Protein 4QRL (pdb70)

Foldseek 3Di:
DLQAAKKAQQWKQALVGDIDGDGFWMWHADPFKIKIWGQDPVRDIDMWIWGWDDDPQKIKTATDVVSCPDPCNVVPPVDVNRIDIWGFPDTDNFWTWTDDPRMIGTIGHD

CATH classification: 2.40.128.280

Structure (mmCIF, N/CA/C/O backbone):
data_4QRL
#
_entry.id   4QRL
#
_cell.length_a   48.851
_cell.length_b   48.851
_cell.length_c   78.451
_cell.angle_alpha   90.000
_cell.angle_beta   90.000
_cell.angle_gamma   120.000
#
_symmetry.space_group_name_H-M   'P 32 2 1'
#
loop_
_entity.id
_entity.type
_entity.pdbx_description
1 polymer 'Hypothetical protein'
2 non-polymer 1,2-ETHANEDIOL
3 water water
#
loop_
_atom_site.group_PDB
_atom_site.id
_atom_site.type_symbol
_atom_site.label_atom_id
_atom_site.label_alt_id
_atom_site.label_comp_id
_atom_site.label_asym_id
_atom_site.label_entity_id
_atom_site.label_seq_id
_atom_site.pdbx_PDB_ins_code
_atom_site.Cartn_x
_atom_site.Cartn_y
_atom_site.Cartn_z
_atom_site.occupancy
_atom_site.B_iso_or_equiv
_atom_site.auth_seq_id
_atom_site.auth_comp_id
_atom_site.auth_asym_id
_atom_site.auth_atom_id
_atom_site.pdbx_PDB_model_num
ATOM 1 N N . GLY A 1 7 ? 24.425 37.232 10.716 1.00 49.61 26 GLY A N 1
ATOM 2 C CA . GLY A 1 7 ? 25.040 36.182 11.530 1.00 47.42 26 GLY A CA 1
ATOM 3 C C . GLY A 1 7 ? 24.634 34.772 11.131 1.00 42.56 26 GLY A C 1
ATOM 4 O O . GLY A 1 7 ? 24.423 34.493 9.941 1.00 42.45 26 GLY A O 1
ATOM 5 N N . ASP A 1 8 ? 24.566 33.857 12.116 1.00 32.32 27 ASP A N 1
ATOM 6 C CA . ASP A 1 8 ? 24.200 32.446 11.853 1.00 28.50 27 ASP A CA 1
ATOM 7 C C . ASP A 1 8 ? 22.721 32.262 11.516 1.00 28.11 27 ASP A C 1
ATOM 8 O O . ASP A 1 8 ? 22.384 31.315 10.811 1.00 26.75 27 ASP A O 1
ATOM 13 N N . LEU A 1 9 ? 21.849 33.070 12.105 1.00 24.77 28 LEU A N 1
ATOM 14 C CA . LEU A 1 9 ? 20.405 32.918 11.945 1.00 24.87 28 LEU A CA 1
ATOM 15 C C . LEU A 1 9 ? 19.939 33.234 10.525 1.00 27.68 28 LEU A C 1
ATOM 16 O O . LEU A 1 9 ? 18.986 32.610 10.056 1.00 25.59 28 LEU A O 1
ATOM 21 N N . ALA A 1 10 ? 20.600 34.199 9.856 1.00 25.85 29 ALA A N 1
ATOM 22 C CA . ALA A 1 10 ? 20.244 34.663 8.518 1.00 26.63 29 ALA A CA 1
ATOM 23 C C . ALA A 1 10 ? 20.217 33.553 7.477 1.00 28.97 29 ALA A C 1
ATOM 24 O O . ALA A 1 10 ? 21.145 32.750 7.388 1.00 27.77 29 ALA A O 1
ATOM 26 N N . GLY A 1 11 ? 19.148 33.535 6.693 1.00 25.38 30 GLY A N 1
ATOM 27 C CA . GLY A 1 11 ? 18.959 32.564 5.619 1.00 24.72 30 GLY A CA 1
ATOM 28 C C . GLY A 1 11 ? 17.788 31.626 5.796 1.00 25.33 30 GLY A C 1
ATOM 29 O O . GLY A 1 11 ? 16.902 31.859 6.622 1.00 22.62 30 GLY A O 1
ATOM 30 N N . LYS A 1 12 ? 17.836 30.492 5.060 1.00 23.34 31 LYS A N 1
ATOM 31 C CA . LYS A 1 12 ? 16.764 29.515 5.006 1.00 21.53 31 LYS A CA 1
ATOM 32 C C . LYS A 1 12 ? 17.137 28.280 5.779 1.00 23.68 31 LYS A C 1
ATOM 33 O O . LYS A 1 12 ? 18.289 27.841 5.748 1.00 23.28 31 LYS A O 1
ATOM 39 N N . TRP A 1 13 ? 16.144 27.725 6.437 1.00 20.73 32 TRP A N 1
ATOM 40 C CA . TRP A 1 13 ? 16.280 26.602 7.331 1.00 20.51 32 TRP A CA 1
ATOM 41 C C . TRP A 1 13 ? 15.239 25.548 7.068 1.00 23.07 32 TRP A C 1
ATOM 42 O O . TRP A 1 13 ? 14.037 25.858 7.056 1.00 23.34 32 TRP A O 1
ATOM 53 N N . GLN A 1 14 ? 15.681 24.311 6.874 1.00 19.34 33 GLN A N 1
ATOM 54 C CA . GLN A 1 14 ? 14.720 23.212 6.694 1.00 19.31 33 GLN A CA 1
ATOM 55 C C . GLN A 1 14 ? 14.354 22.664 8.050 1.00 23.34 33 GLN A C 1
ATOM 56 O O . GLN A 1 14 ? 15.242 22.238 8.776 1.00 22.64 33 GLN A O 1
ATOM 62 N N . LEU A 1 15 ? 13.049 22.639 8.380 1.00 19.44 34 LEU A N 1
ATOM 63 C CA A LEU A 1 15 ? 12.605 22.048 9.647 0.50 18.94 34 LEU A CA 1
ATOM 64 C CA B LEU A 1 15 ? 12.583 22.051 9.631 0.50 20.11 34 LEU A CA 1
ATOM 65 C C . LEU A 1 15 ? 12.599 20.535 9.418 1.00 24.64 34 LEU A C 1
ATOM 66 O O . LEU A 1 15 ? 11.797 20.015 8.638 1.00 26.20 34 LEU A O 1
ATOM 75 N N . ARG A 1 16 ? 13.566 19.860 10.012 1.00 21.82 35 ARG A N 1
ATOM 76 C CA . ARG A 1 16 ? 13.776 18.423 9.832 1.00 22.54 35 ARG A CA 1
ATOM 77 C C . ARG A 1 16 ? 12.936 17.559 10.717 1.00 26.19 35 ARG A C 1
ATOM 78 O O . ARG A 1 16 ? 12.627 16.412 10.356 1.00 26.79 35 ARG A O 1
ATOM 86 N N . GLN A 1 17 ? 12.738 18.008 11.954 1.00 23.56 36 GLN A N 1
ATOM 87 C CA . GLN A 1 17 ? 12.082 17.154 12.925 1.00 23.51 36 GLN A CA 1
ATOM 88 C C . GLN A 1 17 ? 11.425 17.937 14.044 1.00 25.98 36 GLN A C 1
ATOM 89 O O . GLN A 1 17 ? 11.880 19.023 14.385 1.00 23.35 36 GLN A O 1
ATOM 95 N N . TYR A 1 18 ? 10.344 17.372 14.611 1.00 23.89 37 TYR A N 1
ATOM 96 C CA . TYR A 1 18 ? 9.749 17.873 15.837 1.00 24.10 37 TYR A CA 1
ATOM 97 C C . TYR A 1 18 ? 10.054 16.889 16.923 1.00 27.05 37 TYR A C 1
ATOM 98 O O . TYR A 1 18 ? 9.914 15.683 16.709 1.00 28.16 37 TYR A O 1
ATOM 107 N N . GLN A 1 19 ? 10.422 17.373 18.114 1.00 23.85 38 GLN A N 1
ATOM 108 C CA . GLN A 1 19 ? 10.602 16.473 19.251 1.00 24.15 38 GLN A CA 1
ATOM 109 C C . GLN A 1 19 ? 9.576 16.903 20.254 1.00 27.83 38 GLN A C 1
ATOM 110 O O . GLN A 1 19 ? 9.709 17.947 20.879 1.00 26.09 38 GLN A O 1
ATOM 116 N N . TYR A 1 20 ? 8.505 16.138 20.347 1.00 25.56 39 TYR A N 1
ATOM 117 C CA . TYR A 1 20 ? 7.410 16.524 21.180 1.00 26.38 39 TYR A CA 1
ATOM 118 C C . TYR A 1 20 ? 7.679 16.324 22.655 1.00 32.76 39 TYR A C 1
ATOM 119 O O . TYR A 1 20 ? 8.430 15.425 23.059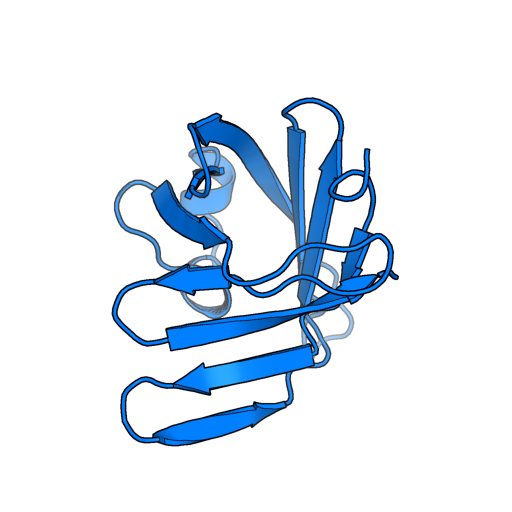 1.00 33.63 39 TYR A O 1
ATOM 128 N N . ALA A 1 21 ? 7.045 17.177 23.465 1.00 32.19 40 ALA A N 1
ATOM 129 C CA . ALA A 1 21 ? 7.181 17.169 24.915 1.00 34.67 40 ALA A CA 1
ATOM 130 C C . ALA A 1 21 ? 6.865 15.806 25.522 1.00 41.99 40 ALA A C 1
ATOM 131 O O . ALA A 1 21 ? 7.533 15.411 26.478 1.00 44.83 40 ALA A O 1
ATOM 133 N N . ASP A 1 22 ? 5.920 15.042 24.928 1.00 38.11 41 ASP A N 1
ATOM 134 C CA . ASP A 1 22 ? 5.553 13.710 25.432 1.00 38.43 41 ASP A CA 1
ATOM 135 C C . ASP A 1 22 ? 6.559 12.616 25.045 1.00 41.62 41 ASP A C 1
ATOM 136 O O . ASP A 1 22 ? 6.298 11.461 25.347 1.00 42.19 41 ASP A O 1
ATOM 141 N N . GLY A 1 23 ? 7.655 12.969 24.346 1.00 38.84 42 GLY A N 1
ATOM 142 C CA . GLY A 1 23 ? 8.700 12.020 23.957 1.00 38.01 42 GLY A CA 1
ATOM 143 C C . GLY A 1 23 ? 8.693 11.578 22.505 1.00 40.26 42 GLY A C 1
ATOM 144 O O . GLY A 1 23 ? 9.690 11.036 22.011 1.00 39.67 42 GLY A O 1
ATOM 145 N N . THR A 1 24 ? 7.585 11.834 21.795 1.00 34.18 43 THR A N 1
ATOM 146 C CA . THR A 1 24 ? 7.451 11.466 20.388 1.00 32.51 43 THR A CA 1
ATOM 147 C C . THR A 1 24 ? 8.340 12.353 19.513 1.00 35.39 43 THR A C 1
ATOM 148 O O . THR A 1 24 ? 8.476 13.547 19.777 1.00 34.13 43 THR A O 1
ATOM 152 N N . SER A 1 25 ? 8.932 11.766 18.461 1.00 32.15 44 SER A N 1
ATOM 153 C CA . SER A 1 25 ? 9.693 12.509 17.466 1.00 30.60 44 SER A CA 1
ATOM 154 C C . SER A 1 25 ? 9.110 12.216 16.085 1.00 32.11 44 SER A C 1
ATOM 155 O O . SER A 1 25 ? 8.681 11.095 15.823 1.00 31.71 44 SER A O 1
ATOM 158 N N . GLU A 1 26 ? 9.040 13.226 15.225 1.00 26.92 45 GLU A N 1
ATOM 159 C CA . GLU A 1 26 ? 8.538 13.030 13.874 1.00 25.74 45 GLU A CA 1
ATOM 160 C C . GLU A 1 26 ? 9.315 13.839 12.888 1.00 28.17 45 GLU A C 1
ATOM 161 O O . GLU A 1 26 ? 9.553 15.025 13.117 1.00 27.05 45 GLU A O 1
ATOM 167 N N . LYS A 1 27 ? 9.730 13.187 11.788 1.00 27.10 46 LYS A N 1
ATOM 168 C CA . LYS A 1 27 ? 10.443 13.832 10.695 1.00 26.71 46 LYS A CA 1
ATOM 169 C C . LYS A 1 27 ? 9.459 14.682 9.890 1.00 29.31 46 LYS A C 1
ATOM 170 O O . LYS A 1 27 ? 8.295 14.333 9.763 1.00 30.14 46 LYS A O 1
ATOM 176 N N . VAL A 1 28 ? 9.924 15.852 9.460 1.00 26.63 47 VAL A N 1
ATOM 177 C CA . VAL A 1 28 ? 9.199 16.878 8.707 1.00 26.19 47 VAL A CA 1
ATOM 178 C C . VAL A 1 28 ? 9.982 17.114 7.435 1.00 33.26 47 VAL 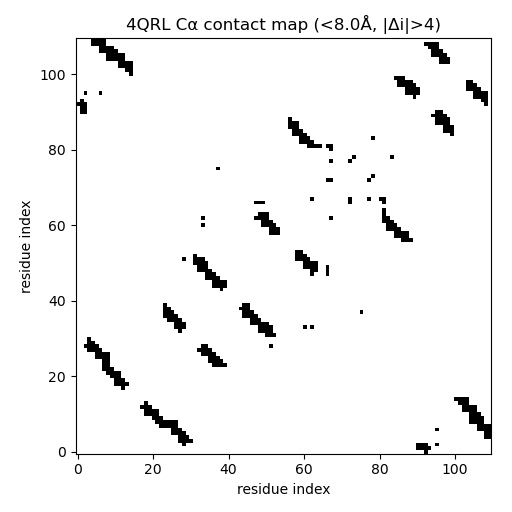A C 1
ATOM 179 O O . VAL A 1 28 ? 11.212 17.305 7.498 1.00 33.44 47 VAL A O 1
ATOM 183 N N . ASP A 1 29 ? 9.328 17.131 6.291 1.00 31.87 48 ASP A N 1
ATOM 184 C CA . ASP A 1 29 ? 10.179 17.406 5.118 1.00 35.17 48 ASP A CA 1
ATOM 185 C C . ASP A 1 29 ? 9.611 18.490 4.222 1.00 41.51 48 ASP A C 1
ATOM 186 O O . ASP A 1 29 ? 10.078 18.678 3.097 1.00 46.02 48 ASP A O 1
ATOM 191 N N . SER A 1 30 ? 8.634 19.214 4.717 1.00 33.53 49 SER A N 1
ATOM 192 C CA . SER A 1 30 ? 7.892 20.153 3.904 1.00 32.12 49 SER A CA 1
ATOM 193 C C . SER A 1 30 ? 7.895 21.583 4.418 1.00 30.64 49 SER A C 1
ATOM 194 O O . SER A 1 30 ? 7.167 22.391 3.865 1.00 29.47 49 SER A O 1
ATOM 197 N N . VAL A 1 31 ? 8.641 21.903 5.488 1.00 23.49 50 VAL A N 1
ATOM 198 C CA . VAL A 1 31 ? 8.567 23.244 6.084 1.00 20.76 50 VAL A CA 1
ATOM 199 C C . VAL A 1 31 ? 9.941 23.881 6.096 1.00 24.24 50 VAL A C 1
ATOM 200 O O . VAL A 1 31 ? 10.920 23.238 6.489 1.00 24.03 50 VAL A O 1
ATOM 204 N N . PHE A 1 32 ? 9.993 25.147 5.671 1.00 20.09 51 PHE A N 1
ATOM 205 C CA . PHE A 1 32 ? 11.247 25.905 5.553 1.00 19.40 51 PHE A CA 1
ATOM 206 C C . PHE A 1 32 ? 11.052 27.267 6.157 1.00 23.81 51 PHE A C 1
ATOM 207 O O . PHE A 1 32 ? 10.096 27.962 5.775 1.00 23.78 51 PHE A O 1
ATOM 215 N N . TYR A 1 33 ? 11.898 27.641 7.142 1.00 20.66 52 TYR A N 1
ATOM 216 C CA . TYR A 1 33 ? 11.797 28.980 7.773 1.00 19.37 52 TYR A CA 1
ATOM 217 C C . TYR A 1 33 ? 12.879 29.862 7.210 1.00 24.14 52 TYR A C 1
ATOM 218 O O . TYR A 1 33 ? 13.984 29.398 6.964 1.00 25.45 52 TYR A O 1
ATOM 227 N N . ASN A 1 34 ? 12.592 31.149 7.046 1.00 20.06 53 ASN A N 1
ATOM 228 C CA . ASN A 1 34 ? 13.572 32.063 6.501 1.00 20.42 53 ASN A CA 1
ATOM 229 C C . ASN A 1 34 ? 13.618 33.306 7.366 1.00 23.82 53 ASN A C 1
ATOM 230 O O . ASN A 1 34 ? 12.563 33.833 7.775 1.00 23.37 53 ASN A O 1
ATOM 235 N N . PHE A 1 35 ? 14.836 33.715 7.722 1.00 21.87 54 PHE A N 1
ATOM 236 C CA . PHE A 1 35 ? 15.090 34.884 8.564 1.00 22.19 54 PHE A CA 1
ATOM 237 C C . PHE A 1 35 ? 15.938 35.879 7.789 1.00 25.35 54 PHE A C 1
ATOM 238 O O . PHE A 1 35 ? 17.060 35.550 7.393 1.00 24.86 54 PHE A O 1
ATOM 246 N N . GLN A 1 36 ? 15.429 37.105 7.578 1.00 25.02 55 GLN A N 1
ATOM 247 C CA . GLN A 1 36 ? 16.255 38.089 6.881 1.00 26.03 55 GLN A CA 1
ATOM 248 C C . GLN A 1 36 ? 16.067 39.482 7.482 1.00 28.79 55 GLN A C 1
ATOM 249 O O . GLN A 1 36 ? 15.085 40.147 7.159 1.00 26.93 55 GLN A O 1
ATOM 255 N N . LYS A 1 37 ? 16.999 39.890 8.369 1.00 26.22 56 LYS A N 1
ATOM 256 C CA . LYS A 1 37 ? 17.052 41.204 9.045 1.00 26.64 56 LYS A CA 1
ATOM 257 C C . LYS A 1 37 ? 15.658 41.625 9.563 1.00 30.44 56 LYS A C 1
ATOM 258 O O . LYS A 1 37 ? 15.147 42.689 9.186 1.00 28.94 56 LYS A O 1
ATOM 264 N N . GLY A 1 38 ? 15.057 40.771 10.395 1.00 26.06 57 GLY A N 1
ATOM 265 C CA . GLY A 1 38 ? 13.740 41.035 10.975 1.00 25.18 57 GLY A CA 1
ATOM 266 C C . GLY A 1 38 ? 12.575 40.437 10.224 1.00 26.71 57 GLY A C 1
ATOM 267 O O . GLY A 1 38 ? 11.536 40.175 10.828 1.00 24.56 57 GLY A O 1
ATOM 268 N N . SER A 1 39 ? 12.709 40.223 8.905 1.00 24.48 58 SER A N 1
ATOM 269 C CA . SER A 1 39 ? 11.650 39.597 8.111 1.00 23.51 58 SER A CA 1
ATOM 270 C C . SER A 1 39 ? 11.649 38.076 8.256 1.00 26.98 58 SER A C 1
ATOM 271 O O . SER A 1 39 ? 12.690 37.426 8.152 1.00 25.91 58 SER A O 1
ATOM 274 N N . PHE A 1 40 ? 10.479 37.524 8.528 1.00 22.64 59 PHE A N 1
ATOM 275 C CA . PHE A 1 40 ? 10.279 36.100 8.651 1.00 22.54 59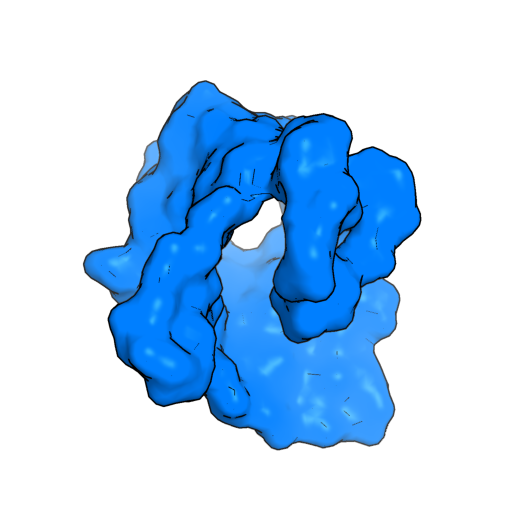 PHE A CA 1
ATOM 276 C C . PHE A 1 40 ? 9.352 35.624 7.561 1.00 26.29 59 PHE A C 1
ATOM 277 O O . PHE A 1 40 ? 8.357 36.287 7.234 1.00 25.56 59 PHE A O 1
ATOM 285 N N . SER A 1 41 ? 9.643 34.450 7.041 1.00 24.46 60 SER A N 1
ATOM 286 C CA . SER A 1 41 ? 8.766 33.804 6.106 1.00 24.55 60 SER A CA 1
ATOM 287 C C . SER A 1 41 ? 8.938 32.301 6.260 1.00 26.51 60 SER A C 1
ATOM 288 O O . SER A 1 41 ? 9.994 31.835 6.686 1.00 25.55 60 SER A O 1
ATOM 291 N N . ALA A 1 42 ? 7.859 31.562 6.018 1.00 22.89 61 ALA A N 1
ATOM 292 C CA . ALA A 1 42 ? 7.876 30.088 6.069 1.00 21.36 61 ALA A CA 1
ATOM 293 C C . ALA A 1 42 ? 7.227 29.547 4.819 1.00 26.22 61 ALA A C 1
ATOM 294 O O . ALA A 1 42 ? 6.111 29.943 4.478 1.00 26.82 61 ALA A O 1
ATOM 296 N N . ILE A 1 43 ? 7.960 28.711 4.093 1.00 23.12 62 ILE A N 1
ATOM 297 C CA . ILE A 1 43 ? 7.460 28.058 2.896 1.00 23.60 62 ILE A CA 1
ATOM 298 C C . ILE A 1 43 ? 7.027 26.673 3.326 1.00 26.42 62 ILE A C 1
ATOM 299 O O . ILE A 1 43 ? 7.810 25.940 3.925 1.00 24.08 62 ILE A O 1
ATOM 304 N N . CYS A 1 44 ? 5.786 26.326 3.012 1.00 25.04 63 CYS A N 1
ATOM 305 C CA . CYS A 1 44 ? 5.229 25.026 3.312 1.00 25.96 63 CYS A CA 1
ATOM 306 C C . CYS A 1 44 ? 4.797 24.350 2.019 1.00 28.92 63 CYS A C 1
ATOM 307 O O . CYS A 1 44 ? 4.003 24.908 1.258 1.00 28.30 63 CYS A O 1
ATOM 310 N N . LEU A 1 45 ? 5.344 23.155 1.775 1.00 27.19 64 LEU A N 1
ATOM 311 C CA . LEU A 1 45 ? 5.088 22.359 0.580 1.00 28.93 64 LEU A CA 1
ATOM 312 C C . LEU A 1 45 ? 3.897 21.457 0.822 1.00 37.40 64 LEU A C 1
ATOM 313 O O . LEU A 1 45 ? 3.937 20.570 1.678 1.00 35.77 64 LEU A O 1
ATOM 318 N N . LEU A 1 46 ? 2.811 21.719 0.088 1.00 35.99 65 LEU A N 1
ATOM 319 C CA . LEU A 1 46 ? 1.582 20.959 0.240 1.00 37.15 65 LEU A CA 1
ATOM 320 C C . LEU A 1 46 ? 1.683 19.613 -0.487 1.00 40.57 65 LEU A C 1
ATOM 321 O O . LEU A 1 46 ? 2.402 19.472 -1.488 1.00 36.60 65 LEU A O 1
ATOM 326 N N . LYS A 1 47 ? 0.890 18.628 -0.026 1.00 41.80 66 LYS A N 1
ATOM 327 C CA . LYS A 1 47 ? 0.831 17.307 -0.672 1.00 42.92 66 LYS A CA 1
ATOM 328 C C . LYS A 1 47 ? 0.484 17.463 -2.159 1.00 48.43 66 LYS A C 1
ATOM 329 O O . LYS A 1 47 ? 1.052 16.755 -2.998 1.00 48.75 66 LYS A O 1
ATOM 335 N N . ASP A 1 48 ? -0.376 18.469 -2.487 1.00 46.82 67 ASP A N 1
ATOM 336 C CA . ASP A 1 48 ? -0.861 18.728 -3.846 1.00 48.66 67 ASP A CA 1
ATOM 337 C C . ASP A 1 48 ? 0.183 19.379 -4.786 1.00 53.57 67 ASP A C 1
ATOM 338 O O . ASP A 1 48 ? -0.179 19.777 -5.897 1.00 54.61 67 ASP A O 1
ATOM 343 N N . GLY A 1 49 ? 1.451 19.445 -4.367 1.00 48.70 68 GLY A N 1
ATOM 344 C CA . GLY A 1 49 ? 2.519 20.039 -5.173 1.00 47.77 68 GLY A CA 1
ATOM 345 C C . GLY A 1 49 ? 2.583 21.556 -5.084 1.00 48.41 68 GLY A C 1
ATOM 346 O O . GLY A 1 49 ? 3.496 22.174 -5.636 1.00 48.38 68 GLY A O 1
ATOM 347 N N . GLY A 1 50 ? 1.647 22.140 -4.339 1.00 42.59 69 GLY A N 1
ATOM 348 C CA . GLY A 1 50 ? 1.554 23.572 -4.104 1.00 40.91 69 GLY A CA 1
ATOM 349 C C . GLY A 1 50 ? 2.547 24.104 -3.087 1.00 40.42 69 GLY A C 1
ATOM 350 O O . GLY A 1 50 ? 3.107 23.364 -2.267 1.00 38.59 69 GLY A O 1
ATOM 351 N N . LEU A 1 51 ? 2.757 25.408 -3.138 1.00 35.87 70 LEU A N 1
ATOM 352 C CA . LEU A 1 51 ? 3.667 26.113 -2.251 1.00 34.48 70 LEU A CA 1
ATOM 353 C C . LEU A 1 51 ? 2.900 27.232 -1.548 1.00 36.85 70 LEU A C 1
ATOM 354 O O . LEU A 1 51 ? 2.469 28.192 -2.204 1.00 37.16 70 LEU A O 1
ATOM 359 N N . THR A 1 52 ? 2.746 27.112 -0.213 1.00 28.53 71 THR A N 1
ATOM 360 C CA A THR A 1 52 ? 2.068 28.112 0.608 0.50 27.78 71 THR A CA 1
ATOM 361 C CA B THR A 1 52 ? 2.063 28.142 0.546 0.50 27.56 71 THR A CA 1
ATOM 362 C C . THR A 1 52 ? 3.134 28.852 1.413 1.00 29.60 71 THR A C 1
ATOM 363 O O . THR A 1 52 ? 4.021 28.211 1.988 1.00 29.04 71 THR A O 1
ATOM 370 N N . THR A 1 53 ? 3.089 30.186 1.423 1.00 24.12 72 THR A N 1
ATOM 371 C CA . THR A 1 53 ? 4.072 30.958 2.182 1.00 23.61 72 THR A CA 1
ATOM 372 C C . THR A 1 53 ? 3.354 31.799 3.225 1.00 27.69 72 THR A C 1
ATOM 373 O O . THR A 1 53 ? 2.335 32.449 2.932 1.00 26.17 72 THR A O 1
ATOM 377 N N . PHE A 1 54 ? 3.883 31.763 4.441 1.00 22.85 73 PHE A N 1
ATOM 378 C CA . PHE A 1 54 ? 3.425 32.576 5.554 1.00 21.86 73 PHE A CA 1
ATOM 379 C C . PHE A 1 54 ? 4.454 33.679 5.764 1.00 26.76 73 PHE A C 1
ATOM 380 O O . PHE A 1 54 ? 5.652 33.445 5.616 1.00 26.25 73 PHE A O 1
ATOM 388 N N . PHE A 1 55 ? 4.002 34.862 6.144 1.00 23.28 74 PHE A N 1
ATOM 389 C CA . PHE A 1 55 ? 4.909 35.992 6.328 1.00 23.63 74 PHE A CA 1
ATOM 390 C C . PHE A 1 55 ? 4.741 36.600 7.691 1.00 26.68 74 PHE A C 1
ATOM 391 O O . PHE A 1 55 ? 3.644 36.610 8.253 1.00 26.70 74 PHE A O 1
ATOM 399 N N . GLY A 1 56 ? 5.831 37.157 8.175 1.00 25.11 75 GLY A N 1
ATOM 400 C CA . GLY A 1 56 ? 5.846 37.813 9.465 1.00 26.09 75 GLY A CA 1
ATOM 401 C C . GLY A 1 56 ? 7.155 38.500 9.754 1.00 27.92 75 GLY A C 1
ATOM 402 O O . GLY A 1 56 ? 7.911 38.881 8.852 1.00 25.30 75 GLY A O 1
ATOM 403 N N . ASN A 1 57 ? 7.373 38.706 11.036 1.00 24.78 76 ASN A N 1
ATOM 404 C CA . ASN A 1 57 ? 8.570 39.326 11.566 1.00 23.73 76 ASN A CA 1
ATOM 405 C C . ASN A 1 57 ? 9.071 38.517 12.726 1.00 26.10 76 ASN A C 1
ATOM 406 O O . ASN A 1 57 ? 8.328 37.735 13.307 1.00 24.81 76 ASN A O 1
ATOM 411 N N . TYR A 1 58 ? 10.318 38.768 13.110 1.00 25.33 77 TYR A N 1
ATOM 412 C CA . TYR A 1 58 ? 10.919 38.175 14.285 1.00 24.52 77 TYR A CA 1
ATOM 413 C C . TYR A 1 58 ? 11.822 39.211 14.954 1.00 27.85 77 TYR A C 1
ATOM 414 O O . TYR A 1 58 ? 12.333 40.133 14.315 1.00 28.32 77 TYR A O 1
ATOM 423 N N . SER A 1 59 ? 12.003 39.040 16.246 1.00 24.17 78 SER A N 1
ATOM 424 C CA . SER A 1 59 ? 12.876 39.863 17.073 1.00 25.67 78 SER A CA 1
ATOM 425 C C . SER A 1 59 ? 13.614 38.936 18.028 1.00 30.76 78 SER A C 1
ATOM 426 O O . SER A 1 59 ? 13.157 37.799 18.289 1.00 28.75 78 SER A O 1
ATOM 429 N N . LEU A 1 60 ? 14.787 39.390 18.485 1.00 28.27 79 LEU A N 1
ATOM 430 C CA . LEU A 1 60 ? 15.650 38.619 19.375 1.00 28.20 79 LEU A CA 1
ATOM 431 C C . LEU A 1 60 ? 15.817 39.336 20.706 1.00 32.89 79 LEU A C 1
ATOM 432 O O . LEU A 1 60 ? 15.938 40.552 20.727 1.00 31.73 79 LEU A O 1
ATOM 437 N N . LYS A 1 61 ? 15.810 38.587 21.813 1.00 31.92 80 LYS A N 1
ATOM 438 C CA . LYS A 1 61 ? 16.018 39.114 23.168 1.00 33.92 80 LYS A CA 1
ATOM 439 C C . LYS A 1 61 ? 16.697 37.997 23.932 1.00 36.57 80 LYS A C 1
ATOM 440 O O . LYS A 1 61 ? 16.074 36.953 24.165 1.00 33.73 80 LYS A O 1
ATOM 446 N N . GLY A 1 62 ? 17.981 38.191 24.240 1.00 34.28 81 GLY A N 1
ATOM 447 C CA . GLY A 1 62 ? 18.779 37.160 24.893 1.00 35.29 81 GLY A CA 1
ATOM 448 C C . GLY A 1 62 ? 18.829 35.894 24.054 1.00 36.35 81 GLY A C 1
ATOM 449 O O . GLY A 1 62 ? 19.121 35.964 22.855 1.00 34.17 81 GLY A O 1
ATOM 450 N N . ALA A 1 63 ? 18.430 34.735 24.643 1.00 34.39 82 ALA A N 1
ATOM 451 C CA . ALA A 1 63 ? 18.411 33.460 23.908 1.00 33.28 82 ALA A CA 1
ATOM 452 C C . ALA A 1 63 ? 16.965 33.089 23.488 1.00 35.56 82 ALA A C 1
ATOM 453 O O . ALA A 1 63 ? 16.606 31.911 23.350 1.00 33.72 82 ALA A O 1
ATOM 455 N N . GLU A 1 64 ? 16.141 34.115 23.277 1.00 31.10 83 GLU A N 1
ATOM 456 C CA . GLU A 1 64 ? 14.760 33.925 22.880 1.00 29.61 83 GLU A CA 1
ATOM 457 C C . GLU A 1 64 ? 14.476 34.614 21.539 1.00 32.80 83 GLU A C 1
ATOM 458 O O . GLU A 1 64 ? 15.056 35.675 21.240 1.00 32.67 83 GLU A O 1
ATOM 464 N N . ILE A 1 65 ? 13.586 34.000 20.737 1.00 26.40 84 ILE A N 1
ATOM 465 C CA . ILE A 1 65 ? 13.183 34.565 19.445 1.00 23.89 84 ILE A CA 1
ATOM 466 C C . ILE A 1 65 ? 11.672 34.654 19.432 1.00 26.33 84 ILE A C 1
ATOM 467 O O . ILE A 1 65 ? 10.985 33.655 19.642 1.00 26.68 84 ILE A O 1
ATOM 472 N N . SER A 1 66 ? 11.158 35.848 19.203 1.00 22.87 85 SER A N 1
ATOM 473 C CA . SER A 1 66 ? 9.711 36.055 19.138 1.00 23.94 85 SER A CA 1
ATOM 474 C C . SER A 1 66 ? 9.308 36.232 17.676 1.00 29.56 85 SER A C 1
ATOM 475 O O . SER A 1 66 ? 9.790 37.154 17.003 1.00 29.62 85 SER A O 1
ATOM 478 N N . ILE A 1 67 ? 8.467 35.339 17.180 1.00 25.24 86 ILE A N 1
ATOM 479 C CA . ILE A 1 67 ? 8.005 35.394 15.788 1.00 23.57 86 ILE A CA 1
ATOM 480 C C . ILE A 1 67 ? 6.548 35.835 15.798 1.00 27.12 86 ILE A C 1
ATOM 481 O O . ILE A 1 67 ? 5.754 35.384 16.641 1.00 26.69 86 ILE A O 1
ATOM 486 N N . ILE A 1 68 ? 6.217 36.790 14.926 1.00 23.86 87 ILE A N 1
ATOM 487 C CA . ILE A 1 68 ? 4.835 37.285 14.844 1.00 25.41 87 ILE A CA 1
ATOM 488 C C . ILE A 1 68 ? 4.431 37.289 13.369 1.00 30.48 87 ILE A C 1
ATOM 489 O O . ILE A 1 68 ? 5.088 37.920 12.530 1.00 27.38 87 ILE A O 1
ATOM 494 N N . LEU A 1 69 ? 3.374 36.539 13.061 1.00 26.18 88 LEU A N 1
ATOM 495 C CA . LEU A 1 69 ? 2.901 36.447 11.697 1.00 25.08 88 LEU A CA 1
ATOM 496 C C . LEU A 1 69 ? 1.865 37.512 11.425 1.00 30.32 88 LEU A C 1
ATOM 497 O O . LEU A 1 69 ? 1.123 37.933 12.329 1.00 30.35 88 LEU A O 1
ATOM 502 N N . LEU A 1 70 ? 1.793 37.927 10.152 1.00 28.28 89 LEU A N 1
ATOM 503 C CA . LEU A 1 70 ? 0.822 38.917 9.689 1.00 28.58 89 LEU A CA 1
ATOM 504 C C . LEU A 1 70 ? -0.585 38.361 9.782 1.00 33.30 89 LEU A C 1
ATOM 505 O O . LEU A 1 70 ? -0.779 37.142 9.603 1.00 28.78 89 LEU A O 1
ATOM 510 N N . PRO A 1 71 ? -1.601 39.248 9.958 1.00 33.84 90 PRO A N 1
ATOM 511 C CA . PRO A 1 71 ? -2.995 38.776 10.011 1.00 35.15 90 PRO A CA 1
ATOM 512 C C . PRO A 1 71 ? -3.400 37.923 8.810 1.00 36.53 90 PRO A C 1
ATOM 513 O O . PRO A 1 71 ? -4.039 36.902 9.001 1.00 34.95 90 PRO A O 1
ATOM 517 N N . GLU A 1 72 ? -2.956 38.283 7.597 1.00 33.61 91 GLU A N 1
ATOM 518 C CA . GLU A 1 72 ? -3.241 37.511 6.382 1.00 33.42 91 GLU A CA 1
ATOM 519 C C . GLU A 1 72 ? -2.733 36.057 6.479 1.00 33.87 91 GLU A C 1
ATOM 520 O O . GLU A 1 72 ? -3.394 35.150 5.975 1.00 32.95 91 GLU A O 1
ATOM 526 N N . SER A 1 73 ? -1.542 35.846 7.087 1.00 27.98 92 SER A N 1
ATOM 527 C CA . SER A 1 73 ? -0.992 34.500 7.302 1.00 27.12 92 SER A CA 1
ATOM 528 C C . SER A 1 73 ? -1.805 33.779 8.376 1.00 32.86 92 SER A C 1
ATOM 529 O O . SER A 1 73 ? -2.079 32.598 8.229 1.00 31.48 92 SER A O 1
ATOM 532 N N . VAL A 1 74 ? -2.234 34.505 9.425 1.00 31.21 93 VAL A N 1
ATOM 533 C CA . VAL A 1 74 ? -3.059 33.955 10.518 1.00 31.52 93 VAL A CA 1
ATOM 534 C C . VAL A 1 74 ? -4.398 33.482 9.929 1.00 35.99 93 VAL A C 1
ATOM 535 O O . VAL A 1 74 ? -4.891 32.416 10.313 1.00 35.04 93 VAL A O 1
ATOM 539 N N . ASN A 1 75 ? -4.957 34.246 8.954 1.00 34.24 94 ASN A N 1
ATOM 540 C CA . ASN A 1 75 ? -6.238 33.927 8.321 1.00 34.27 94 ASN A CA 1
ATOM 541 C C . ASN A 1 75 ? -6.110 32.901 7.180 1.00 37.99 94 ASN A C 1
ATOM 542 O O . ASN A 1 75 ? -7.123 32.482 6.644 1.00 38.30 94 ASN A O 1
ATOM 547 N N . ASP A 1 76 ? -4.886 32.470 6.837 1.00 34.90 95 ASP A N 1
ATOM 548 C CA . ASP A 1 76 ? -4.653 31.477 5.776 1.00 33.05 95 ASP A CA 1
ATOM 549 C C . ASP A 1 76 ? -5.368 30.157 6.105 1.00 34.91 95 ASP A C 1
ATOM 550 O O . ASP A 1 76 ? -5.385 29.744 7.271 1.00 32.12 95 ASP A O 1
ATOM 555 N N . LYS A 1 77 ? -5.984 29.517 5.091 1.00 33.12 96 LYS A N 1
ATOM 556 C CA . LYS A 1 77 ? -6.730 28.253 5.272 1.00 33.27 96 LYS A CA 1
ATOM 557 C C . LYS A 1 77 ? -5.815 27.126 5.851 1.00 33.23 96 LYS A C 1
ATOM 558 O O . LYS A 1 77 ? -6.310 26.225 6.513 1.00 32.27 96 LYS A O 1
ATOM 564 N N . ASN A 1 78 ? -4.488 27.199 5.618 1.00 30.03 97 ASN A N 1
ATOM 565 C CA . ASN A 1 78 ? -3.564 26.197 6.156 1.00 28.80 97 ASN A CA 1
ATOM 566 C C . ASN A 1 78 ? -2.856 26.656 7.424 1.00 31.51 97 ASN A C 1
ATOM 567 O O . ASN A 1 78 ? -1.969 25.943 7.896 1.00 30.21 97 ASN A O 1
ATOM 572 N N . TYR A 1 79 ? -3.274 27.793 8.023 1.00 29.50 98 TYR A N 1
ATOM 573 C CA . TYR A 1 79 ? -2.622 28.316 9.231 1.00 29.94 98 TYR A CA 1
ATOM 574 C C . TYR A 1 79 ? -2.478 27.272 10.390 1.00 35.05 98 TYR A C 1
ATOM 575 O O . TYR A 1 79 ? -1.375 27.109 10.929 1.00 33.93 98 TYR A O 1
ATOM 584 N N . ASP A 1 80 ? -3.545 26.535 10.724 1.00 31.64 99 ASP A N 1
ATOM 585 C CA . ASP A 1 80 ? -3.477 25.545 11.818 1.00 30.56 99 ASP A CA 1
ATOM 586 C C . ASP A 1 80 ? -2.724 24.260 11.479 1.00 34.20 99 ASP A C 1
ATOM 587 O O . ASP A 1 80 ? -2.372 23.494 12.387 1.00 33.39 99 ASP A O 1
ATOM 592 N N . THR A 1 81 ? -2.459 24.029 10.192 1.00 29.62 100 THR A N 1
ATOM 593 C CA . THR A 1 81 ? -1.701 22.872 9.759 1.00 29.76 100 THR A CA 1
ATOM 594 C C . THR A 1 81 ? -0.234 23.067 10.120 1.00 33.99 100 THR A C 1
ATOM 595 O O . THR A 1 81 ? 0.447 22.114 10.520 1.00 34.24 100 THR A O 1
ATOM 599 N N . TYR A 1 82 ? 0.255 24.305 9.969 1.00 30.09 101 TYR A N 1
ATOM 600 C CA . TYR A 1 82 ? 1.685 24.559 10.117 1.00 28.81 101 TYR A CA 1
ATOM 601 C C . TYR A 1 82 ? 2.064 25.419 11.293 1.00 34.50 101 TYR A C 1
ATOM 602 O O . TYR A 1 82 ? 3.226 25.365 11.708 1.00 34.57 101 TYR A O 1
ATOM 611 N N . PHE A 1 83 ? 1.125 26.223 11.819 1.00 30.62 102 PHE A N 1
ATOM 612 C CA . PHE A 1 83 ? 1.401 27.123 12.927 1.00 30.09 102 PHE A CA 1
ATOM 613 C C . PHE A 1 83 ? 0.322 27.006 13.993 1.00 35.79 102 PHE A C 1
ATOM 614 O O . PHE A 1 83 ? 0.541 26.303 14.991 1.00 35.32 102 PHE A O 1
ATOM 622 N N . GLY A 1 84 ? -0.825 27.663 13.790 1.00 32.26 103 GLY A N 1
ATOM 623 C CA . GLY A 1 84 ? -1.913 27.608 14.764 1.00 33.95 103 GLY A CA 1
ATOM 624 C C . GLY A 1 84 ? -1.619 28.391 16.031 1.00 37.36 103 GLY A C 1
ATOM 625 O O . GLY A 1 84 ? -2.263 28.177 17.053 1.00 37.24 103 GLY A O 1
ATOM 626 N N . TRP A 1 85 ? -0.633 29.318 15.976 1.00 33.65 104 TRP A N 1
ATOM 627 C CA . TRP A 1 85 ? -0.252 30.110 17.145 1.00 32.72 104 TRP A CA 1
ATOM 628 C C . TRP A 1 85 ? -1.328 31.091 17.529 1.00 37.40 104 TRP A C 1
ATOM 629 O O . TRP A 1 85 ? -1.883 31.743 16.638 1.00 37.34 104 TRP A O 1
ATOM 640 N N . PRO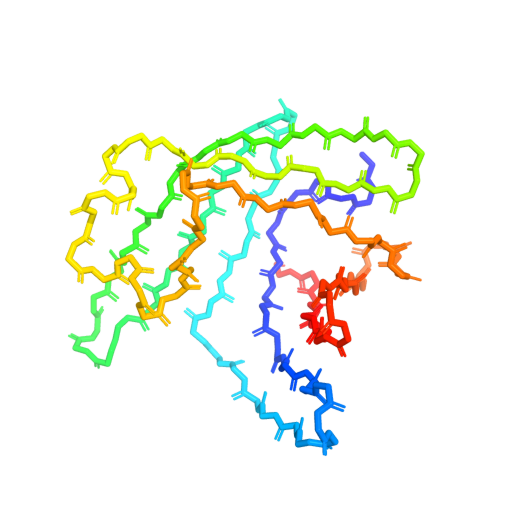 A 1 86 ? -1.614 31.251 18.847 1.00 35.93 105 PRO A N 1
ATOM 641 C CA . PRO A 1 86 ? -2.588 32.267 19.254 1.00 38.56 105 PRO A CA 1
ATOM 642 C C . PRO A 1 86 ? -2.074 33.664 18.891 1.00 42.52 105 PRO A C 1
ATOM 643 O O . PRO A 1 86 ? -0.883 33.949 19.077 1.00 41.95 105 PRO A O 1
ATOM 647 N N . GLU A 1 87 ? -2.942 34.479 18.267 1.00 38.76 106 GLU A N 1
ATOM 648 C CA . GLU A 1 87 ? -2.671 35.842 17.806 1.00 38.63 106 GLU A CA 1
ATOM 649 C C . GLU A 1 87 ? -1.478 35.918 16.806 1.00 39.44 106 GLU A C 1
ATOM 650 O O . GLU A 1 87 ? -0.880 36.978 16.628 1.00 38.08 106 GLU A O 1
ATOM 656 N N . GLY A 1 88 ? -1.149 34.792 16.179 1.00 34.24 107 GLY A N 1
ATOM 657 C CA . GLY A 1 88 ? -0.057 34.685 15.226 1.00 31.84 107 GLY A CA 1
ATOM 658 C C . GLY A 1 88 ? 1.304 34.879 15.850 1.00 31.25 107 GLY A C 1
ATOM 659 O O . GLY A 1 88 ? 2.243 35.204 15.149 1.00 28.82 107 GLY A O 1
ATOM 660 N N . LYS A 1 89 ? 1.433 34.645 17.162 1.00 30.06 108 LYS A N 1
ATOM 661 C CA . LYS A 1 89 ? 2.692 34.897 17.875 1.00 29.49 108 LYS A CA 1
ATOM 662 C C . LYS A 1 89 ? 3.206 33.697 18.643 1.00 30.63 108 LYS A C 1
ATOM 663 O O . LYS A 1 89 ? 2.423 32.982 19.264 1.00 29.60 108 LYS A O 1
ATOM 669 N N . CYS A 1 90 ? 4.531 33.545 18.693 1.00 26.36 109 CYS A N 1
ATOM 670 C CA . CYS A 1 90 ? 5.191 32.528 19.511 1.00 26.93 109 CYS A CA 1
ATOM 671 C C . CYS A 1 90 ? 6.615 32.960 19.856 1.00 28.82 109 CYS A C 1
ATOM 672 O O . CYS A 1 90 ? 7.397 33.307 18.963 1.00 25.95 109 CYS A O 1
ATOM 675 N N . THR A 1 91 ? 6.955 32.859 21.148 1.00 25.06 110 THR A N 1
ATOM 676 C CA . THR A 1 91 ? 8.298 33.123 21.629 1.00 26.60 110 THR A CA 1
ATOM 67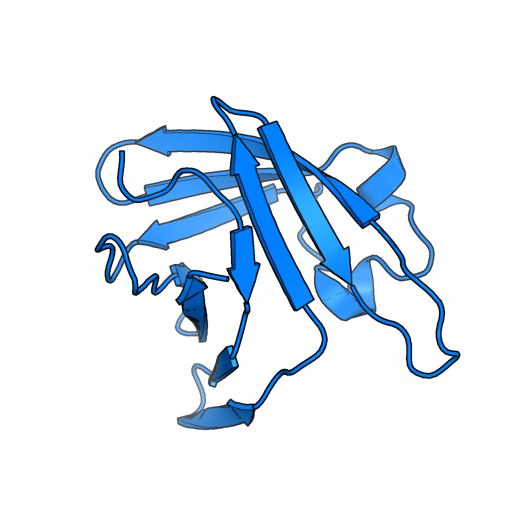7 C C . THR A 1 91 ? 8.966 31.791 21.917 1.00 28.93 110 THR A C 1
ATOM 678 O O . THR A 1 91 ? 8.514 31.024 22.756 1.00 29.83 110 THR A O 1
ATOM 682 N N . PHE A 1 92 ? 10.039 31.535 21.226 1.00 26.03 111 PHE A N 1
ATOM 683 C CA . PHE A 1 92 ? 10.814 30.301 21.357 1.00 26.02 111 PHE A CA 1
ATOM 684 C C . PHE A 1 92 ? 12.106 30.517 22.094 1.00 29.46 111 PHE A C 1
ATOM 685 O O . PHE A 1 92 ? 12.703 31.589 21.980 1.00 29.22 111 PHE A O 1
ATOM 693 N N . LYS A 1 93 ? 12.576 29.481 22.799 1.00 26.63 112 LYS A N 1
ATOM 694 C CA . LYS A 1 93 ? 13.913 29.452 23.366 1.00 26.90 112 LYS A CA 1
ATOM 695 C C . LYS A 1 93 ? 14.839 28.935 22.278 1.00 28.00 112 LYS A C 1
ATOM 696 O O . LYS A 1 93 ? 14.517 27.936 21.643 1.00 26.85 112 LYS A O 1
ATOM 702 N N . VAL A 1 94 ? 15.962 29.616 22.043 1.00 26.09 113 VAL A N 1
ATOM 703 C CA . VAL A 1 94 ? 16.973 29.173 21.101 1.00 25.79 113 VAL A CA 1
ATOM 704 C C . VAL A 1 94 ? 17.922 28.272 21.892 1.00 30.56 113 VAL A C 1
ATOM 705 O O . VAL A 1 94 ? 18.794 28.741 22.654 1.00 32.52 113 VAL A O 1
ATOM 709 N N . GLU A 1 95 ? 17.709 26.973 21.748 1.00 26.62 114 GLU A N 1
ATOM 710 C CA . GLU A 1 95 ? 18.509 25.964 22.451 1.00 27.72 114 GLU A CA 1
ATOM 711 C C . GLU A 1 95 ? 19.842 2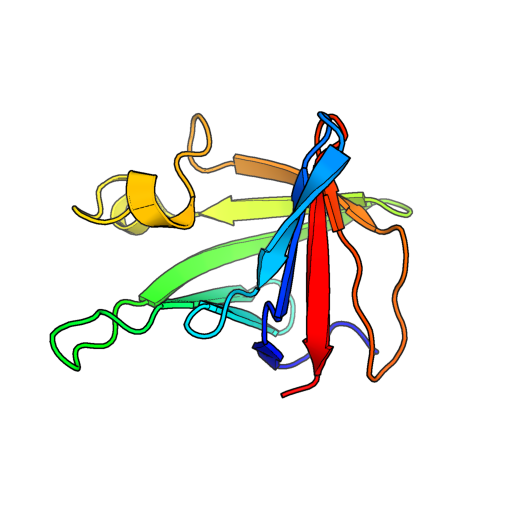5.784 21.777 1.00 31.35 114 GLU A C 1
ATOM 712 O O . GLU A 1 95 ? 20.843 25.436 22.419 1.00 31.10 114 GLU A O 1
ATOM 718 N N . ASP A 1 96 ? 19.861 25.987 20.453 1.00 27.46 115 ASP A N 1
ATOM 719 C CA . ASP A 1 96 ? 21.091 25.853 19.686 1.00 28.03 115 ASP A CA 1
ATOM 720 C C . ASP A 1 96 ? 21.043 26.685 18.458 1.00 29.41 115 ASP A C 1
ATOM 721 O O . ASP A 1 96 ? 20.014 26.721 17.772 1.00 28.45 115 ASP A O 1
ATOM 726 N N . LEU A 1 97 ? 22.157 27.372 18.186 1.00 27.24 116 LEU A N 1
ATOM 727 C CA . LEU A 1 97 ? 22.327 28.108 16.956 1.00 26.16 116 LEU A CA 1
ATOM 728 C C . LEU A 1 97 ? 23.782 28.089 16.544 1.00 30.78 116 LEU A C 1
ATOM 729 O O . LEU A 1 97 ? 24.652 28.529 17.290 1.00 30.80 116 LEU A O 1
ATOM 734 N N . SER A 1 98 ? 24.023 27.605 15.331 1.00 26.00 117 SER A N 1
ATOM 735 C CA . SER A 1 98 ? 25.325 27.659 14.662 1.00 25.61 117 SER A CA 1
ATOM 736 C C . SER A 1 98 ? 24.995 27.974 13.218 1.00 26.80 117 SER A C 1
ATOM 737 O O . SER A 1 98 ? 23.814 27.999 12.868 1.00 27.20 117 SER A O 1
ATOM 740 N N . TYR A 1 99 ? 25.980 28.156 12.380 1.00 24.86 118 TYR A N 1
ATOM 741 C CA . TYR A 1 99 ? 25.736 28.413 10.956 1.00 24.45 118 TYR A CA 1
ATOM 742 C C . TYR A 1 99 ? 24.935 27.279 10.264 1.00 29.74 118 TYR A C 1
ATOM 743 O O . TYR A 1 99 ? 24.253 27.540 9.281 1.00 31.50 118 TYR A O 1
ATOM 752 N N . SER A 1 100 ? 25.031 26.025 10.746 1.00 26.16 119 SER A N 1
ATOM 753 C CA . SER A 1 100 ? 24.333 24.932 10.064 1.00 24.83 119 SER A CA 1
ATOM 754 C C . SER A 1 100 ? 23.187 24.305 10.874 1.00 26.67 119 SER A C 1
ATOM 755 O O . SER A 1 100 ? 22.389 23.566 10.304 1.00 23.84 119 SER A O 1
ATOM 758 N N . SER A 1 101 ? 23.075 24.620 12.181 1.00 24.37 120 SER A N 1
ATOM 759 C CA . SER A 1 101 ? 22.089 24.001 13.057 1.00 23.47 120 SER A CA 1
ATOM 760 C C . SER A 1 101 ? 21.268 25.030 13.855 1.00 24.72 120 SER A C 1
ATOM 761 O O . SER A 1 101 ? 21.817 25.999 14.360 1.00 24.60 120 SER A O 1
ATOM 764 N N . LEU A 1 102 ? 19.975 24.785 13.989 1.00 22.52 121 LEU A N 1
ATOM 765 C CA . LEU A 1 102 ? 19.054 25.636 14.746 1.00 22.90 121 LEU A CA 1
ATOM 766 C C . LEU A 1 102 ? 18.070 24.746 15.517 1.00 25.06 121 LEU A C 1
ATOM 767 O O . LEU A 1 102 ? 17.488 23.834 14.937 1.00 24.16 121 LEU A O 1
ATOM 772 N N . ARG A 1 103 ? 17.923 25.001 16.819 1.00 22.30 122 ARG A N 1
ATOM 773 C CA A ARG A 1 103 ? 17.021 24.241 17.675 0.35 22.89 122 ARG A CA 1
ATOM 774 C CA B ARG A 1 103 ? 17.027 24.243 17.676 0.65 23.28 122 ARG A CA 1
ATOM 775 C C . ARG A 1 103 ? 16.197 25.232 18.487 1.00 26.88 122 ARG A C 1
ATOM 776 O O . ARG A 1 103 ? 16.751 26.025 19.280 1.00 26.96 122 ARG A O 1
ATOM 791 N N . LEU A 1 104 ? 14.880 25.211 18.254 1.00 24.61 123 LEU A N 1
ATOM 792 C CA . LEU A 1 104 ? 13.904 26.070 18.899 1.00 24.50 123 LEU A CA 1
ATOM 793 C C . LEU A 1 104 ? 13.046 25.249 19.866 1.00 28.06 123 LEU A C 1
ATOM 794 O O . LEU A 1 104 ? 12.728 24.100 19.579 1.00 29.48 123 LEU A O 1
ATOM 799 N N . GLU A 1 105 ? 12.711 25.827 21.017 1.00 24.00 124 GLU A N 1
ATOM 800 C CA . GLU A 1 105 ? 11.900 25.142 22.017 1.00 23.70 124 GLU A CA 1
ATOM 801 C C . GLU A 1 105 ? 10.756 26.025 22.458 1.00 26.91 124 GLU A C 1
ATOM 802 O O . GLU A 1 105 ? 10.956 27.193 22.741 1.00 26.82 124 GLU A O 1
ATOM 808 N N . TYR A 1 106 ? 9.552 25.435 22.573 1.00 26.62 125 TYR A N 1
ATOM 809 C CA . TYR A 1 106 ? 8.359 26.083 23.088 1.00 27.26 125 TYR A CA 1
ATOM 810 C C . TYR A 1 106 ? 7.501 25.042 23.820 1.00 31.03 125 TYR A C 1
ATOM 811 O O . TYR A 1 106 ? 7.049 24.070 23.201 1.00 29.78 125 TYR A O 1
ATOM 820 N N . GLU A 1 107 ? 7.302 25.254 25.140 1.00 28.37 126 GLU A N 1
ATOM 821 C CA . GLU A 1 107 ? 6.509 24.411 26.041 1.00 28.14 126 GLU A CA 1
ATOM 822 C C . GLU A 1 107 ? 6.889 22.922 25.859 1.00 34.13 126 GLU A C 1
ATOM 823 O O . GLU A 1 107 ? 6.024 22.097 25.604 1.00 34.62 126 GLU A O 1
ATOM 829 N N . GLY A 1 108 ? 8.193 22.622 25.939 1.00 33.52 127 GLY A N 1
ATOM 830 C CA . GLY A 1 108 ? 8.739 21.264 25.832 1.00 33.92 127 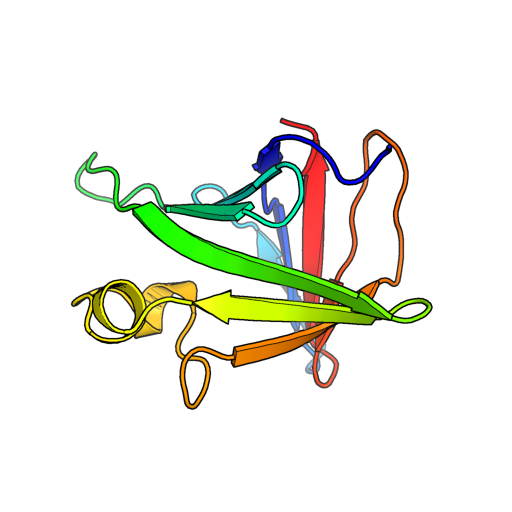GLY A CA 1
ATOM 831 C C . GLY A 1 108 ? 8.895 20.657 24.441 1.00 37.41 127 GLY A C 1
ATOM 832 O O . GLY A 1 108 ? 9.534 19.603 24.305 1.00 37.64 127 GLY A O 1
ATOM 833 N N . THR A 1 109 ? 8.302 21.285 23.399 1.00 30.94 128 THR A N 1
ATOM 834 C CA . THR A 1 109 ? 8.429 20.779 22.034 1.00 29.11 128 THR A CA 1
ATOM 835 C C . THR A 1 109 ? 9.598 21.463 21.335 1.00 31.36 128 THR A C 1
ATOM 836 O O . THR A 1 109 ? 9.674 22.692 21.333 1.00 30.11 128 THR A O 1
ATOM 840 N N . LYS A 1 110 ? 10.468 20.662 20.708 1.00 26.98 129 LYS A N 1
ATOM 841 C CA . LYS A 1 110 ? 11.597 21.195 19.978 1.00 24.78 129 LYS A CA 1
ATOM 842 C C . LYS A 1 110 ? 11.347 21.116 18.476 1.00 26.61 129 LYS A C 1
ATOM 843 O O . LYS A 1 110 ? 10.845 20.108 17.986 1.00 26.79 129 LYS A O 1
ATOM 849 N N . SER A 1 111 ? 11.721 22.187 17.766 1.00 22.58 130 SER A N 1
ATOM 850 C CA . SER A 1 111 ? 11.712 22.343 16.307 1.00 22.00 130 SER A CA 1
ATOM 851 C C . SER A 1 111 ? 13.196 22.265 15.890 1.00 24.84 130 SER A C 1
ATOM 852 O O . SER A 1 111 ? 13.980 23.141 16.264 1.00 25.64 130 SER A O 1
ATOM 855 N N . ILE A 1 112 ? 13.584 21.201 15.188 1.00 20.34 131 ILE A N 1
ATOM 856 C CA . ILE A 1 112 ? 14.987 20.963 14.793 1.00 21.18 131 ILE A CA 1
ATOM 857 C C . ILE A 1 112 ? 15.205 21.358 13.337 1.00 21.48 131 ILE A C 1
ATOM 858 O O . ILE A 1 112 ? 14.531 20.811 12.467 1.00 21.24 131 ILE A O 1
ATOM 863 N N . PHE A 1 113 ? 16.167 22.244 13.068 1.00 20.07 132 PHE A N 1
ATOM 864 C CA . PHE A 1 113 ? 16.424 22.731 11.684 1.00 19.86 132 PHE A CA 1
ATOM 865 C C . PHE A 1 113 ? 17.866 22.548 11.233 1.00 25.52 132 PHE A C 1
ATOM 866 O O . PHE A 1 113 ? 18.784 22.572 12.050 1.00 24.90 132 PHE A O 1
ATOM 874 N N . ARG A 1 114 ? 18.054 22.460 9.896 1.00 23.00 133 ARG A N 1
ATOM 875 C CA . ARG A 1 114 ? 19.375 22.482 9.279 1.00 24.10 133 ARG A CA 1
ATOM 876 C C . ARG A 1 114 ? 19.363 23.558 8.242 1.00 23.66 133 ARG A C 1
ATOM 877 O O . ARG A 1 114 ? 18.336 23.786 7.610 1.00 22.94 133 ARG A O 1
ATOM 885 N N . LYS A 1 115 ? 20.501 24.246 8.075 1.00 22.71 134 LYS A N 1
ATOM 886 C CA . LYS A 1 115 ? 20.599 25.319 7.113 1.00 22.79 134 LYS A CA 1
ATOM 887 C C . LYS A 1 115 ? 20.338 24.753 5.705 1.00 25.84 134 LYS A C 1
ATOM 888 O O . LYS A 1 115 ? 20.790 23.650 5.383 1.00 26.38 134 LYS A O 1
ATOM 894 N N . PHE A 1 116 ? 19.532 25.468 4.924 1.00 21.12 135 PHE A N 1
ATOM 895 C CA . PHE A 1 116 ? 19.144 25.03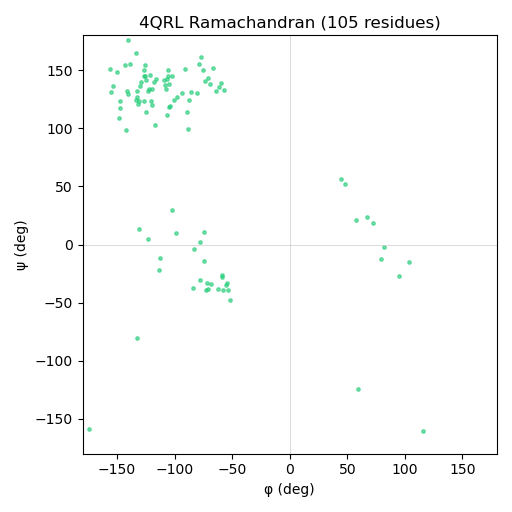4 3.583 1.00 22.77 135 PHE A CA 1
ATOM 896 C C . PHE A 1 116 ? 19.647 26.048 2.541 1.00 27.02 135 PHE A C 1
ATOM 897 O O . PHE A 1 116 ? 20.847 25.996 2.193 1.00 32.65 135 PHE A O 1
#

Nearest PDB structures (foldseek):
  4qrl-assembly1_A  TM=1.009E+00  e=2.099E-21  Bacteroides uniformis ATCC 8492
  5byp-assembly2_B  TM=9.321E-01  e=4.407E-14  Bacteroides eggerthii DSM 20697
  8f0y-assembly1_A  TM=6.818E-01  e=3.705E-03  Diploptera punctata
  5cyb-assembly1_A-2  TM=3.485E-01  e=5.779E-02  Streptococcus pneumoniae
  3ge2-assembly1_A-2  TM=3.591E-01  e=9.384E-02  Streptococcus pneumoniae TIGR4

Secondary structure (DSSP, 8-state):
--S-EEEEEEEEE-TTS-EEEEEEEEEEEETTEEEEEEE-TTS-EEEEEEEEEEETTEEEEEE-HHHHTSTTHHHHT--GGGEEEEEEEEE-SSEEEEEETTEEEEEEE-

B-factor: mean 33.93, std 11.3, range [18.16, 98.29]

Radius of gyration: 13.14 Å; Cα contacts (8 Å, |Δi|>4): 252; chains: 1; bounding box: 32×30×31 Å

Sequence (110 aa):
GDLAGKWQLLRQYQYADGTSEKVDSVFYNFQKGSFSAICLLKDGGLTTTFFGNYSLKGAEISIILLPESVNDKNYDTYFGWPEGKCTFKVEDLSYSSLRRLEYEGTKSIFRKF

Solvent-accessible surface area: 6676 Å² total; per-residue (Å²): 103,54,17,44,15,60,0,18,0,110,41,47,69,86,69,124,68,78,66,106,180,24,116,28,7,18,6,25,0,89,202,24,66,2,22,0,42,0,77,34,223,122,73,24,112,17,42,0,104,8,75,28,70,110,176,84,61,85,0,42,1,81,5,86,100,148,7,43,124,44,185,27,14,121,93,38,24,36,31,109,145,0,106,10,61,14,102,31,49,47,73,44,153,71,43,0,91,0,34,96,136,26,34,52,7,34,3,104,47,154